Protein AF-A0A968HKC9-F1 (afdb_monomer_lite)

Foldseek 3Di:
DDADPVQFDDPDPPDTDRNDAFDFDDPDPPLCPSVLVRLLVRHVVNVAAQADEAEDEDLPDPSRVVSQVSCCVGYVYYHYDYDVVNVCVVVVPPPPDPVNVVVVVVVVVCVVVVCCVPPPVVVVVVVVPPDD

Structure (mmCIF, N/CA/C/O backbone):
data_AF-A0A968HKC9-F1
#
_entry.id   AF-A0A968HKC9-F1
#
loop_
_atom_site.group_PDB
_atom_site.id
_atom_site.type_symbol
_atom_site.label_atom_id
_atom_site.label_alt_id
_atom_site.label_comp_id
_atom_site.label_asym_id
_atom_site.label_entity_id
_atom_site.label_seq_id
_atom_site.pdbx_PDB_ins_code
_atom_site.Cartn_x
_atom_site.Cartn_y
_atom_site.Cartn_z
_atom_site.occupancy
_atom_site.B_iso_or_equiv
_atom_site.auth_seq_id
_atom_site.auth_comp_id
_atom_site.auth_asym_id
_atom_site.auth_atom_id
_atom_site.pdbx_PDB_model_num
ATOM 1 N N . MET A 1 1 ? 1.739 7.563 -0.232 1.00 84.81 1 MET A N 1
ATOM 2 C CA . MET A 1 1 ? 0.963 8.199 0.856 1.00 84.81 1 MET A CA 1
ATOM 3 C C . MET A 1 1 ? 0.062 7.142 1.476 1.00 84.81 1 MET A C 1
ATOM 5 O O . MET A 1 1 ? -0.325 6.231 0.758 1.00 84.81 1 MET A O 1
ATOM 9 N N . ALA A 1 2 ? -0.234 7.241 2.767 1.00 91.31 2 ALA A N 1
ATOM 10 C CA . ALA A 1 2 ? -1.128 6.349 3.501 1.00 91.31 2 ALA A CA 1
ATOM 11 C C . ALA A 1 2 ? -2.038 7.189 4.403 1.00 91.31 2 ALA A C 1
ATOM 13 O O . ALA A 1 2 ? -1.576 8.177 4.980 1.00 91.31 2 ALA A O 1
ATOM 14 N N . TYR A 1 3 ? -3.304 6.807 4.521 1.00 91.75 3 TYR A N 1
ATOM 15 C CA . TYR A 1 3 ? -4.285 7.461 5.384 1.00 91.75 3 TYR A CA 1
ATOM 16 C C . TYR A 1 3 ? -5.362 6.454 5.805 1.00 91.75 3 TYR A C 1
ATOM 18 O O . TYR A 1 3 ? -5.556 5.446 5.122 1.00 91.75 3 TYR A O 1
ATOM 26 N N . GLN A 1 4 ? -6.045 6.724 6.916 1.00 90.31 4 GLN A N 1
ATOM 27 C CA . GLN A 1 4 ? -7.267 6.009 7.288 1.00 90.31 4 GLN A CA 1
ATOM 28 C C . GLN A 1 4 ? -8.486 6.622 6.587 1.00 90.31 4 GLN A C 1
ATOM 30 O O . GLN A 1 4 ? -8.558 7.851 6.519 1.00 90.31 4 GLN A O 1
ATOM 35 N N . PRO A 1 5 ? -9.453 5.828 6.093 1.00 89.06 5 PRO A N 1
ATOM 36 C CA . PRO A 1 5 ? -10.676 6.349 5.472 1.00 89.06 5 PRO A CA 1
ATOM 37 C C . PRO A 1 5 ? -11.422 7.380 6.329 1.00 89.06 5 PRO A C 1
ATOM 39 O O . P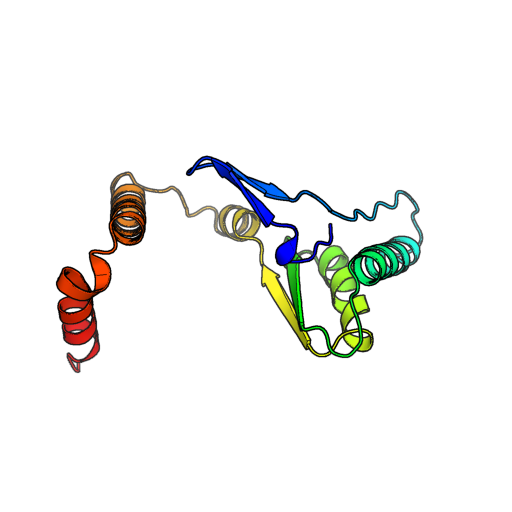RO A 1 5 ? -11.974 8.339 5.795 1.00 89.06 5 PRO A O 1
ATOM 42 N N . GLU A 1 6 ? -11.379 7.225 7.650 1.00 89.06 6 GLU A N 1
ATOM 43 C CA . GLU A 1 6 ? -11.985 8.114 8.644 1.00 89.06 6 GLU A CA 1
ATOM 44 C C . GLU A 1 6 ? -11.388 9.532 8.626 1.00 89.06 6 GLU A C 1
ATOM 46 O O . GLU A 1 6 ? -12.033 10.475 9.074 1.00 89.06 6 GLU A O 1
ATOM 51 N N . ASN A 1 7 ? -10.188 9.705 8.061 1.00 87.00 7 ASN A N 1
ATOM 52 C CA . ASN A 1 7 ? -9.543 11.009 7.902 1.00 87.00 7 ASN A CA 1
ATOM 53 C C . ASN A 1 7 ? -10.050 11.783 6.671 1.00 87.00 7 ASN A C 1
ATOM 55 O O . ASN A 1 7 ? -9.555 12.883 6.414 1.00 87.00 7 ASN A O 1
ATOM 59 N N . ILE A 1 8 ? -10.985 11.225 5.888 1.00 86.44 8 ILE A N 1
ATOM 60 C CA . ILE A 1 8 ? -11.653 11.944 4.798 1.00 86.44 8 ILE A CA 1
ATOM 61 C C . ILE A 1 8 ? -12.766 12.811 5.392 1.00 86.44 8 ILE A C 1
ATOM 63 O O . ILE A 1 8 ? -13.793 12.314 5.851 1.00 86.44 8 ILE A O 1
ATOM 67 N N . ILE A 1 9 ? -12.583 14.124 5.322 1.00 82.56 9 ILE A N 1
ATOM 68 C CA . ILE A 1 9 ? -13.558 15.126 5.749 1.00 82.56 9 ILE A CA 1
ATOM 69 C C . ILE A 1 9 ? -14.180 15.810 4.531 1.00 82.56 9 ILE A C 1
ATOM 71 O O . ILE A 1 9 ? -13.513 16.069 3.532 1.00 82.56 9 ILE A O 1
ATOM 75 N N . THR A 1 10 ? -15.470 16.125 4.611 1.00 76.88 10 THR A N 1
ATOM 76 C CA . THR A 1 10 ? -16.183 16.872 3.564 1.00 76.88 10 THR A CA 1
ATOM 77 C C . THR A 1 10 ? -16.333 18.313 4.038 1.00 76.88 10 THR A C 1
ATOM 79 O O . THR A 1 10 ? -17.111 18.573 4.953 1.00 76.88 10 THR A O 1
ATOM 82 N N . LEU A 1 11 ? -15.539 19.238 3.486 1.00 68.56 11 LEU A N 1
ATOM 83 C CA . LEU A 1 11 ? -15.563 20.652 3.899 1.00 68.56 11 LEU A CA 1
ATOM 84 C C . LEU A 1 11 ? -16.715 21.437 3.263 1.00 68.56 11 LEU A C 1
ATOM 86 O O . LEU A 1 11 ? -17.236 22.378 3.856 1.00 68.56 11 LEU A O 1
ATOM 90 N N . ASP A 1 12 ? -17.110 21.036 2.061 1.00 70.56 12 ASP A N 1
ATOM 91 C CA . ASP A 1 12 ? -18.279 21.507 1.334 1.00 70.56 12 ASP A CA 1
ATOM 92 C C . ASP A 1 12 ? -18.791 20.364 0.439 1.00 70.56 12 ASP A C 1
ATOM 94 O O . ASP A 1 12 ? -18.118 19.345 0.284 1.00 70.56 12 ASP A O 1
ATOM 98 N N . ASN A 1 13 ? -19.976 20.516 -0.160 1.00 64.19 13 ASN A N 1
ATOM 99 C CA . ASN A 1 13 ? -20.612 19.462 -0.965 1.00 64.19 13 ASN A CA 1
ATOM 100 C C . ASN A 1 13 ? -19.790 18.996 -2.193 1.00 64.19 13 ASN A C 1
ATOM 102 O O . ASN A 1 13 ? -20.238 18.084 -2.881 1.00 64.19 13 ASN A O 1
ATOM 106 N N . HIS A 1 14 ? -18.631 19.599 -2.495 1.00 65.19 14 HIS A N 1
ATOM 107 C CA . HIS A 1 14 ? -17.869 19.329 -3.719 1.00 65.19 14 HIS A CA 1
ATOM 108 C C . HIS A 1 14 ? -16.390 18.962 -3.487 1.00 65.19 14 HIS A C 1
ATOM 110 O O . HIS A 1 14 ? -15.764 18.425 -4.404 1.00 65.19 14 HIS A O 1
ATOM 116 N N . HIS A 1 15 ? -15.816 19.199 -2.300 1.00 72.25 15 HIS A N 1
ATOM 117 C CA . HIS A 1 15 ? -14.376 19.030 -2.062 1.00 72.25 15 HIS A CA 1
ATOM 118 C C . HIS A 1 15 ? -14.071 18.209 -0.796 1.00 72.25 15 HIS A C 1
ATOM 120 O O . HIS A 1 15 ? -13.913 18.768 0.297 1.00 72.25 15 HIS A O 1
ATOM 126 N N . PRO A 1 16 ? -13.930 16.875 -0.917 1.00 73.88 16 PRO A N 1
ATOM 127 C CA . PRO A 1 16 ? -13.370 16.067 0.157 1.00 73.88 16 PRO A CA 1
ATOM 128 C C . PRO A 1 16 ? -11.884 16.400 0.367 1.00 73.88 16 PRO A C 1
ATOM 130 O O . PRO A 1 16 ? -11.132 16.606 -0.589 1.00 73.88 16 PRO A O 1
ATOM 133 N N . GLN A 1 17 ? -11.450 16.429 1.625 1.00 82.19 17 GLN A N 1
ATOM 134 C CA . GLN A 1 17 ? -10.053 16.601 2.027 1.00 82.19 17 GLN A CA 1
ATOM 135 C C . GLN A 1 17 ? -9.621 15.479 2.966 1.00 82.19 17 GLN A C 1
ATOM 137 O O . GLN A 1 17 ? -10.443 14.882 3.650 1.00 82.19 17 GLN A O 1
ATOM 142 N N . ILE A 1 18 ? -8.318 15.199 3.006 1.00 85.25 18 ILE A N 1
ATOM 143 C CA . ILE A 1 18 ? -7.732 14.228 3.934 1.00 85.25 18 ILE A CA 1
ATOM 144 C C . ILE A 1 18 ? -7.008 15.015 5.023 1.00 85.25 18 ILE A C 1
ATOM 146 O O . ILE A 1 18 ? -5.991 15.650 4.744 1.00 85.25 18 ILE A O 1
ATOM 150 N N . GLU A 1 19 ? -7.528 14.983 6.248 1.00 86.44 19 GLU A N 1
ATOM 151 C CA . GLU A 1 19 ? -6.996 15.776 7.366 1.00 86.44 19 GLU A CA 1
ATOM 152 C C . GLU A 1 19 ? -5.644 15.239 7.862 1.00 86.44 19 GLU A C 1
ATOM 154 O O . GLU A 1 19 ? -4.710 15.998 8.124 1.00 86.44 19 GLU A O 1
ATOM 159 N N . ASN A 1 20 ? -5.515 13.914 7.953 1.00 84.88 20 ASN A N 1
ATOM 160 C CA . ASN A 1 20 ? -4.318 13.250 8.453 1.00 84.88 20 ASN A CA 1
ATOM 161 C C . ASN A 1 20 ? -3.817 12.212 7.447 1.00 84.88 20 ASN A C 1
ATOM 163 O O . ASN A 1 20 ? -4.429 11.166 7.218 1.00 84.88 20 ASN A O 1
ATOM 167 N N . ILE A 1 21 ? -2.672 12.533 6.850 1.00 89.56 21 ILE A N 1
ATOM 168 C CA . ILE A 1 21 ? -2.001 11.731 5.837 1.00 89.56 21 ILE A CA 1
ATOM 169 C C . ILE A 1 21 ? -0.544 11.523 6.233 1.00 89.56 21 ILE A C 1
ATOM 171 O O . ILE A 1 21 ? 0.175 12.451 6.607 1.00 89.56 21 ILE A O 1
ATOM 175 N N . SER A 1 22 ? -0.078 10.284 6.129 1.00 90.69 22 SER A N 1
ATOM 176 C CA . SER A 1 22 ? 1.335 9.953 6.279 1.00 90.69 22 SER A CA 1
ATOM 177 C C . SER A 1 22 ? 1.973 9.759 4.911 1.00 90.69 22 SER A C 1
ATOM 179 O O . SER A 1 22 ? 1.444 9.077 4.030 1.00 90.69 22 SER A O 1
ATOM 181 N N . CYS A 1 23 ? 3.141 10.363 4.715 1.00 89.88 23 CYS A N 1
ATOM 182 C CA . CYS A 1 23 ? 3.896 10.247 3.476 1.00 89.88 23 CYS A CA 1
ATOM 183 C C . CYS A 1 23 ? 5.278 9.653 3.748 1.00 89.88 23 CYS A C 1
ATOM 185 O O . CYS A 1 23 ? 5.903 9.943 4.766 1.00 89.88 23 CYS A O 1
ATOM 187 N N . ALA A 1 24 ? 5.736 8.822 2.817 1.00 87.62 24 ALA A N 1
ATOM 188 C CA . ALA A 1 24 ? 7.063 8.236 2.799 1.00 87.62 24 ALA A CA 1
ATOM 189 C C . ALA A 1 24 ? 7.774 8.712 1.532 1.00 87.62 24 ALA A C 1
ATOM 191 O O . ALA A 1 24 ? 7.203 8.648 0.444 1.00 87.62 24 ALA A O 1
ATOM 192 N N . VAL A 1 25 ? 9.006 9.196 1.683 1.00 84.50 25 VAL A N 1
ATOM 193 C CA . VAL A 1 25 ? 9.855 9.658 0.580 1.00 84.50 25 VAL A CA 1
ATOM 194 C C . VAL A 1 25 ? 11.269 9.146 0.832 1.00 84.50 25 VAL A C 1
ATOM 196 O O . VAL A 1 25 ? 11.761 9.212 1.956 1.00 84.50 25 VAL A O 1
ATOM 199 N N . SER A 1 26 ? 11.929 8.642 -0.206 1.00 84.62 26 SER A N 1
ATOM 200 C CA . SER A 1 26 ? 13.340 8.259 -0.169 1.00 84.62 26 SER A CA 1
ATOM 201 C C . SER A 1 26 ? 14.030 8.777 -1.425 1.00 84.62 26 SER A C 1
ATOM 203 O O . SER A 1 26 ? 13.480 8.664 -2.517 1.00 84.62 26 SER A O 1
ATOM 205 N N . ALA A 1 27 ? 15.233 9.324 -1.259 1.00 80.94 27 ALA A N 1
ATOM 206 C CA . ALA A 1 27 ? 16.133 9.725 -2.346 1.00 80.94 27 ALA A CA 1
ATOM 207 C C . ALA A 1 27 ? 17.391 8.838 -2.410 1.00 80.94 27 ALA A C 1
ATOM 209 O O . ALA A 1 27 ? 18.338 9.141 -3.132 1.00 80.94 27 ALA A O 1
ATOM 210 N N . LYS A 1 28 ? 17.432 7.768 -1.607 1.00 82.06 28 LYS A N 1
ATOM 211 C CA . LYS A 1 28 ? 18.591 6.888 -1.488 1.00 82.06 28 LYS A CA 1
ATOM 212 C C . LYS A 1 28 ? 18.515 5.775 -2.529 1.00 82.06 28 LYS A C 1
ATOM 214 O O . LYS A 1 28 ? 17.507 5.076 -2.603 1.00 82.06 28 LYS A O 1
ATOM 219 N N . ASP A 1 29 ? 19.593 5.593 -3.284 1.00 84.06 29 ASP A N 1
ATOM 220 C CA . ASP A 1 29 ? 19.766 4.438 -4.163 1.00 84.06 29 ASP A CA 1
ATOM 221 C C . ASP A 1 29 ? 20.250 3.236 -3.339 1.00 84.06 29 ASP A C 1
ATOM 223 O O . ASP A 1 29 ? 21.442 3.028 -3.118 1.00 84.06 29 ASP A O 1
ATOM 227 N N . ASP A 1 30 ? 19.293 2.512 -2.763 1.00 89.75 30 ASP A N 1
ATOM 228 C CA . ASP A 1 30 ? 19.533 1.328 -1.936 1.00 89.75 30 ASP A CA 1
ATOM 229 C C . ASP A 1 30 ? 18.658 0.142 -2.349 1.00 89.75 30 ASP A C 1
ATOM 231 O O . ASP A 1 30 ? 18.237 -0.668 -1.518 1.00 89.75 30 ASP A O 1
ATOM 235 N N . ASN A 1 31 ? 18.360 0.057 -3.649 1.00 87.69 31 ASN A N 1
ATOM 236 C CA . ASN A 1 31 ? 17.474 -0.961 -4.207 1.00 87.69 31 ASN A CA 1
ATOM 237 C C . ASN A 1 31 ? 16.094 -0.992 -3.507 1.00 87.69 31 ASN A C 1
ATOM 239 O O . ASN A 1 31 ? 15.533 -2.052 -3.219 1.00 87.69 31 ASN A O 1
ATOM 243 N N . LEU A 1 32 ? 15.551 0.199 -3.222 1.00 88.62 32 LEU A N 1
ATOM 244 C CA . LEU A 1 32 ? 14.237 0.438 -2.609 1.00 88.62 32 LEU A CA 1
ATOM 245 C C . LEU A 1 32 ? 14.105 -0.007 -1.139 1.00 88.62 32 LEU A C 1
ATOM 247 O O . LEU A 1 32 ? 12.993 0.023 -0.605 1.00 88.62 32 LEU A O 1
ATOM 251 N N . ALA A 1 33 ? 15.189 -0.397 -0.462 1.00 90.88 33 ALA A N 1
ATOM 252 C CA . ALA A 1 33 ? 15.133 -0.877 0.920 1.00 90.88 33 ALA A CA 1
ATOM 253 C C . ALA A 1 33 ? 14.588 0.195 1.881 1.00 90.88 33 ALA A C 1
ATOM 255 O O . ALA A 1 33 ? 13.630 -0.063 2.616 1.00 90.88 33 ALA A O 1
ATOM 256 N N . THR A 1 34 ? 15.118 1.420 1.818 1.00 92.19 34 THR A N 1
ATOM 257 C CA . THR A 1 34 ? 14.625 2.543 2.633 1.00 92.19 34 THR A CA 1
ATOM 258 C C . THR A 1 34 ? 13.174 2.874 2.288 1.00 92.19 34 THR A C 1
ATOM 260 O O . THR A 1 34 ? 12.365 3.110 3.185 1.00 92.19 34 THR A O 1
ATOM 263 N N . MET A 1 35 ? 12.808 2.834 1.001 1.00 92.69 35 MET A N 1
ATOM 264 C CA . MET A 1 35 ? 11.444 3.149 0.563 1.00 92.69 35 MET A CA 1
ATOM 265 C C . MET A 1 35 ? 10.412 2.164 1.133 1.00 92.69 35 MET A C 1
ATOM 267 O O . MET A 1 35 ? 9.344 2.587 1.581 1.00 92.69 35 MET A O 1
ATOM 271 N N . LYS A 1 36 ? 10.738 0.866 1.182 1.00 94.81 36 LYS A N 1
ATOM 272 C CA . LYS A 1 36 ? 9.880 -0.170 1.784 1.00 94.81 36 LYS A CA 1
ATOM 273 C C . LYS A 1 36 ? 9.665 0.076 3.274 1.00 94.81 36 LYS A C 1
ATOM 275 O O . LYS A 1 36 ? 8.526 0.117 3.731 1.00 94.81 36 LYS A O 1
ATOM 280 N N . ILE A 1 37 ? 10.749 0.326 4.012 1.00 94.38 37 ILE A N 1
ATOM 281 C CA . ILE A 1 37 ? 10.691 0.590 5.457 1.00 94.38 37 ILE A CA 1
ATOM 282 C C . ILE A 1 37 ? 9.859 1.841 5.746 1.00 94.38 37 ILE A C 1
ATOM 284 O O . ILE A 1 37 ? 9.004 1.832 6.628 1.00 94.38 37 ILE A O 1
ATOM 288 N N . TYR A 1 38 ? 10.078 2.925 5.003 1.00 95.12 38 TYR A N 1
ATOM 289 C CA . TYR A 1 38 ? 9.360 4.175 5.247 1.00 95.12 38 TYR A CA 1
ATOM 290 C C . TYR A 1 38 ? 7.884 4.067 4.884 1.00 95.12 38 TYR A C 1
ATOM 292 O O . TYR A 1 38 ? 7.046 4.594 5.612 1.00 95.12 38 TYR A O 1
ATOM 300 N N . THR A 1 39 ? 7.557 3.345 3.812 1.00 94.88 39 THR A N 1
ATOM 301 C CA . THR A 1 39 ? 6.163 3.060 3.451 1.00 94.88 39 THR A CA 1
ATOM 302 C C . THR A 1 39 ? 5.469 2.261 4.550 1.00 94.88 39 THR A C 1
ATOM 304 O O . THR A 1 39 ? 4.374 2.636 4.967 1.00 94.88 39 THR A O 1
ATOM 307 N N . LEU A 1 40 ? 6.128 1.225 5.079 1.00 95.75 40 LEU A N 1
ATOM 308 C CA . LEU A 1 40 ? 5.610 0.448 6.203 1.00 95.75 40 LEU A CA 1
ATOM 309 C C . LEU A 1 40 ? 5.396 1.324 7.443 1.00 95.75 40 LEU A C 1
ATOM 311 O O . LEU A 1 40 ? 4.314 1.308 8.019 1.00 95.75 40 LEU A O 1
ATOM 315 N N . ASN A 1 41 ? 6.379 2.143 7.818 1.00 95.69 41 ASN A N 1
ATOM 316 C CA . ASN A 1 41 ? 6.260 3.043 8.968 1.00 95.69 41 ASN A CA 1
ATOM 317 C C . ASN A 1 41 ? 5.121 4.058 8.795 1.00 95.69 41 ASN A C 1
ATOM 319 O O . ASN A 1 41 ? 4.392 4.327 9.748 1.00 95.69 41 ASN A O 1
ATOM 323 N N . ALA A 1 42 ? 4.947 4.606 7.588 1.00 94.00 42 ALA A N 1
ATOM 324 C CA . ALA A 1 42 ? 3.850 5.517 7.279 1.00 94.00 42 ALA A CA 1
ATOM 325 C C . ALA A 1 42 ? 2.486 4.821 7.404 1.00 94.00 42 ALA A C 1
ATOM 327 O O . ALA A 1 42 ? 1.564 5.406 7.965 1.00 94.00 42 ALA A O 1
ATOM 328 N N . ALA A 1 43 ? 2.368 3.574 6.943 1.00 94.94 43 ALA A N 1
ATOM 329 C CA . ALA A 1 43 ? 1.149 2.786 7.091 1.00 94.94 43 ALA A CA 1
ATOM 330 C C . ALA A 1 43 ? 0.871 2.421 8.561 1.00 94.94 43 ALA A C 1
ATOM 332 O O . ALA A 1 43 ? -0.246 2.603 9.037 1.00 94.94 43 ALA A O 1
ATOM 333 N N . CYS A 1 44 ? 1.886 2.001 9.322 1.00 94.50 44 CYS A N 1
ATOM 334 C CA . CYS A 1 44 ? 1.755 1.726 10.758 1.00 94.50 44 CYS A CA 1
ATOM 335 C C . CYS A 1 44 ? 1.386 2.983 11.564 1.00 94.50 44 CYS A C 1
ATOM 337 O O . CYS A 1 44 ? 0.637 2.890 12.532 1.00 94.50 44 CYS A O 1
ATOM 339 N N . LYS A 1 45 ? 1.860 4.169 11.156 1.00 95.06 45 LYS A N 1
ATOM 340 C CA . LYS A 1 45 ? 1.451 5.453 11.753 1.00 95.06 45 LYS A CA 1
ATOM 341 C C . LYS A 1 45 ? -0.028 5.774 11.500 1.00 95.06 45 LYS A C 1
ATOM 343 O O . LYS A 1 45 ? -0.619 6.526 12.262 1.00 95.06 45 LYS A O 1
ATOM 348 N N . GLN A 1 46 ? -0.611 5.201 10.451 1.00 94.62 46 GLN A N 1
ATOM 349 C CA . GLN A 1 46 ? -2.049 5.220 10.169 1.00 94.62 46 GLN A CA 1
ATOM 350 C C . GLN A 1 46 ? -2.745 3.969 10.727 1.00 94.62 46 GLN A C 1
ATOM 352 O O . GLN A 1 46 ? -3.795 3.569 10.242 1.00 94.62 46 GLN A O 1
ATOM 357 N N . GLU A 1 47 ? -2.148 3.343 11.745 1.00 95.31 47 GLU A N 1
ATOM 358 C CA . GLU A 1 47 ? -2.701 2.210 12.493 1.00 95.31 47 GLU A CA 1
ATOM 359 C C . GLU A 1 47 ? -2.962 0.961 11.635 1.00 95.31 47 GLU A C 1
ATOM 361 O O . GLU A 1 47 ? -3.817 0.131 11.946 1.00 95.31 47 GLU A O 1
ATOM 366 N N . MET A 1 48 ? -2.187 0.776 10.561 1.00 96.62 48 MET A N 1
ATOM 367 C CA . MET A 1 48 ? -2.166 -0.500 9.851 1.00 96.62 48 MET A CA 1
ATOM 368 C C . MET A 1 48 ? -1.669 -1.611 10.787 1.00 96.62 48 MET A C 1
ATOM 370 O O . MET A 1 48 ? -0.594 -1.519 11.382 1.00 96.62 48 MET A O 1
ATOM 374 N N . THR A 1 49 ? -2.442 -2.689 10.882 1.00 96.81 49 THR A N 1
ATOM 375 C CA . THR A 1 49 ? -2.127 -3.892 11.661 1.00 96.81 49 THR A CA 1
ATOM 376 C C . THR A 1 49 ? -2.370 -5.147 10.824 1.00 96.81 49 THR A C 1
ATOM 378 O O . THR A 1 49 ? -2.983 -5.084 9.759 1.00 96.81 49 THR A O 1
ATOM 381 N N . GLN A 1 50 ? -2.024 -6.326 11.353 1.00 97.56 50 GLN A N 1
ATOM 382 C CA . GLN A 1 50 ? -2.329 -7.611 10.705 1.00 97.56 50 GLN A CA 1
ATOM 383 C C . GLN A 1 50 ? -3.828 -7.920 10.548 1.00 97.56 50 GLN A C 1
ATOM 385 O O . GLN A 1 50 ? -4.184 -8.913 9.924 1.00 97.56 50 GLN A O 1
ATOM 390 N N . LYS A 1 51 ? -4.720 -7.100 11.112 1.00 97.25 51 LYS A N 1
ATOM 391 C CA . LYS A 1 51 ? -6.174 -7.230 10.925 1.00 97.25 51 LYS A CA 1
ATOM 392 C C . LYS A 1 51 ? -6.721 -6.279 9.860 1.00 97.25 51 LYS A C 1
ATOM 394 O O . LYS A 1 51 ? -7.866 -6.441 9.446 1.00 97.25 51 LYS A O 1
ATOM 399 N N . THR A 1 52 ? -5.919 -5.312 9.427 1.00 96.56 52 THR A N 1
ATOM 400 C CA . THR A 1 52 ? -6.321 -4.248 8.508 1.00 96.56 52 THR A CA 1
ATOM 401 C C . THR A 1 52 ? -6.383 -4.773 7.075 1.00 96.56 52 THR A C 1
ATOM 403 O O . THR A 1 52 ? -5.473 -5.477 6.637 1.00 96.56 52 THR A O 1
ATOM 406 N N . GLN A 1 53 ? -7.440 -4.423 6.345 1.00 97.06 53 GLN A N 1
ATOM 407 C CA . GLN A 1 53 ? -7.479 -4.539 4.887 1.00 97.06 53 GLN A CA 1
ATOM 408 C C . GLN A 1 53 ? -6.890 -3.256 4.296 1.00 97.06 53 GLN A C 1
ATOM 410 O O . GLN A 1 53 ? -7.274 -2.157 4.693 1.00 97.06 53 GLN A O 1
ATOM 415 N N . VAL A 1 54 ? -5.938 -3.394 3.381 1.00 96.19 54 VAL A N 1
ATOM 416 C CA . VAL A 1 54 ? -5.230 -2.271 2.766 1.00 96.19 54 VAL A CA 1
ATOM 417 C C . VAL A 1 54 ? -5.584 -2.216 1.291 1.00 96.19 54 VAL A C 1
ATOM 419 O O . VAL A 1 54 ? -5.377 -3.188 0.570 1.00 96.19 54 VAL A O 1
ATOM 422 N N . THR A 1 55 ? -6.054 -1.060 0.832 1.00 95.38 55 THR A N 1
ATOM 423 C CA . THR A 1 55 ? -6.243 -0.775 -0.594 1.00 95.38 55 THR A CA 1
ATOM 424 C C . THR A 1 55 ? -5.115 0.131 -1.066 1.00 95.38 55 THR A C 1
ATOM 426 O O . THR A 1 55 ? -4.961 1.249 -0.575 1.00 95.38 55 THR A O 1
ATOM 429 N N . ALA A 1 56 ? -4.309 -0.348 -2.008 1.00 91.88 56 ALA A N 1
ATOM 430 C CA . ALA A 1 56 ? -3.152 0.360 -2.532 1.00 91.88 56 ALA A CA 1
ATOM 431 C C . ALA A 1 56 ? -3.360 0.733 -4.004 1.00 91.88 56 ALA A C 1
ATOM 433 O O . ALA A 1 56 ? -3.669 -0.121 -4.833 1.00 91.88 56 ALA A O 1
ATOM 434 N N . LEU A 1 57 ? -3.146 2.010 -4.319 1.00 89.50 57 LEU A N 1
ATOM 435 C CA . LEU A 1 57 ? -3.212 2.566 -5.670 1.00 89.50 57 LEU A CA 1
ATOM 436 C C . LEU A 1 57 ? -1.790 2.836 -6.177 1.00 89.50 57 LEU A C 1
ATOM 438 O O . LEU A 1 57 ? -1.010 3.487 -5.478 1.00 89.50 57 LEU A O 1
ATOM 442 N N . ALA A 1 58 ? -1.446 2.355 -7.374 1.00 86.56 58 ALA A N 1
ATOM 443 C CA . ALA A 1 58 ? -0.149 2.626 -8.005 1.00 86.56 58 ALA A CA 1
ATOM 444 C C . ALA A 1 58 ? -0.211 2.674 -9.532 1.00 86.56 58 ALA A C 1
ATOM 446 O O . ALA A 1 58 ? -1.160 2.211 -10.153 1.00 86.56 58 ALA A O 1
ATOM 447 N N . ASP A 1 59 ? 0.849 3.213 -10.129 1.00 81.38 59 ASP A N 1
ATOM 448 C CA . ASP A 1 59 ? 1.019 3.469 -11.563 1.00 81.38 59 ASP A CA 1
ATOM 449 C C . ASP A 1 59 ? 1.289 2.233 -12.439 1.00 81.38 59 ASP A C 1
ATOM 451 O O . ASP A 1 59 ? 1.390 2.340 -13.663 1.00 81.38 59 ASP A O 1
ATOM 455 N N . GLY A 1 60 ? 1.410 1.051 -11.840 1.00 78.69 60 GLY A N 1
ATOM 456 C CA . GLY A 1 60 ? 1.697 -0.178 -12.570 1.00 78.69 60 GLY A CA 1
ATOM 457 C C . GLY A 1 60 ? 3.185 -0.517 -12.689 1.00 78.69 60 GLY A C 1
ATOM 458 O O . GLY A 1 60 ? 3.512 -1.612 -13.154 1.00 78.69 60 GLY A O 1
ATOM 459 N N . ALA A 1 61 ? 4.094 0.374 -12.282 1.00 84.62 61 ALA A N 1
ATOM 460 C CA . ALA A 1 61 ? 5.526 0.153 -12.426 1.00 84.62 61 ALA A CA 1
ATOM 461 C C . ALA A 1 61 ? 6.047 -0.899 -11.426 1.00 84.62 61 ALA A C 1
ATOM 463 O O . ALA A 1 61 ? 5.624 -0.967 -10.271 1.00 84.62 61 ALA A O 1
ATOM 464 N N . GLN A 1 62 ? 6.999 -1.733 -11.863 1.00 85.38 62 GLN A N 1
ATOM 465 C CA . GLN A 1 62 ? 7.531 -2.853 -11.066 1.00 85.38 62 GLN A CA 1
ATOM 466 C C . GLN A 1 62 ? 8.140 -2.403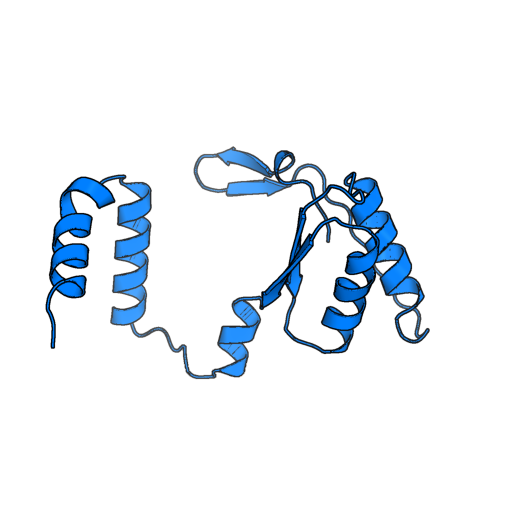 -9.730 1.00 85.38 62 GLN A C 1
ATOM 468 O O . GLN A 1 62 ? 7.960 -3.047 -8.696 1.00 85.38 62 GLN A O 1
ATOM 473 N N . ASN A 1 63 ? 8.841 -1.271 -9.733 1.00 87.75 63 ASN A N 1
ATOM 474 C CA . ASN A 1 63 ? 9.399 -0.655 -8.533 1.00 87.75 63 ASN A CA 1
ATOM 475 C C . ASN A 1 63 ? 8.304 -0.170 -7.566 1.00 87.75 63 ASN A C 1
ATOM 477 O O . ASN A 1 63 ? 8.430 -0.402 -6.364 1.00 87.75 63 ASN A O 1
ATOM 481 N N . CYS A 1 64 ? 7.220 0.430 -8.067 1.00 86.19 64 CYS A N 1
ATOM 482 C CA . CYS A 1 64 ? 6.075 0.854 -7.255 1.00 86.19 64 CYS A CA 1
ATOM 483 C C . CYS A 1 64 ? 5.358 -0.349 -6.623 1.00 86.19 64 CYS A C 1
ATOM 485 O O . CYS A 1 64 ? 5.120 -0.366 -5.411 1.00 86.19 64 CYS A O 1
ATOM 487 N N . TRP A 1 65 ? 5.107 -1.405 -7.404 1.00 89.50 65 TRP A N 1
ATOM 488 C CA . TRP A 1 65 ? 4.517 -2.640 -6.882 1.00 89.50 65 TRP A CA 1
ATOM 489 C C . TRP A 1 65 ? 5.402 -3.336 -5.856 1.00 89.50 65 TRP A C 1
ATOM 491 O O . TRP A 1 65 ? 4.898 -3.779 -4.831 1.00 89.50 65 TRP A O 1
ATOM 501 N N . SER A 1 66 ? 6.718 -3.394 -6.074 1.00 92.44 66 SER A N 1
ATOM 502 C CA . SER A 1 66 ? 7.657 -3.996 -5.116 1.00 92.44 66 SER A CA 1
ATOM 503 C C . SER A 1 66 ? 7.593 -3.327 -3.739 1.00 92.44 66 SER A C 1
ATOM 505 O O . SER A 1 66 ? 7.738 -4.001 -2.716 1.00 92.44 66 SER A O 1
ATOM 507 N N . VAL A 1 67 ? 7.351 -2.013 -3.691 1.00 93.94 67 VAL A N 1
ATOM 508 C CA . VAL A 1 67 ? 7.152 -1.281 -2.433 1.00 93.94 67 VAL A CA 1
ATOM 509 C C . VAL A 1 67 ? 5.802 -1.627 -1.803 1.00 93.94 67 VAL A C 1
ATOM 511 O O . VAL A 1 67 ? 5.765 -1.967 -0.624 1.00 93.94 67 VAL A O 1
ATOM 514 N N . ILE A 1 68 ? 4.709 -1.617 -2.568 1.00 94.00 68 ILE A N 1
ATOM 515 C CA . ILE A 1 68 ? 3.364 -1.941 -2.055 1.00 94.00 68 ILE A CA 1
ATOM 516 C C . ILE A 1 68 ? 3.285 -3.379 -1.538 1.00 94.00 68 ILE A C 1
ATOM 518 O O . ILE A 1 68 ? 2.823 -3.613 -0.423 1.00 94.00 68 ILE A O 1
ATOM 522 N N . LEU A 1 69 ? 3.804 -4.340 -2.302 1.00 95.19 69 LEU A N 1
ATOM 523 C CA . LEU A 1 69 ? 3.801 -5.759 -1.944 1.00 95.19 69 LEU A CA 1
ATOM 524 C C . LEU A 1 69 ? 4.587 -6.046 -0.658 1.00 95.19 69 LEU A C 1
ATOM 526 O O . LEU A 1 69 ? 4.314 -7.040 0.011 1.00 95.19 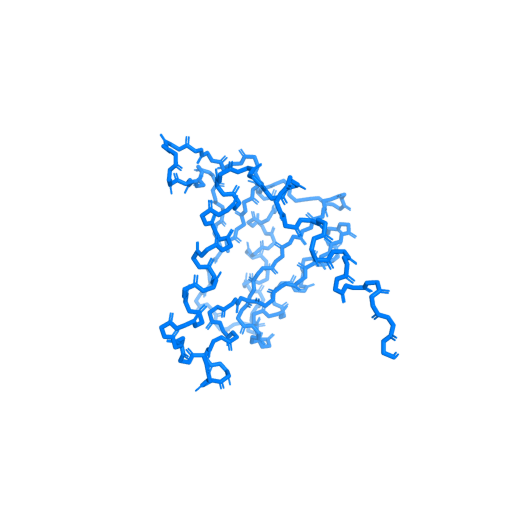69 LEU A O 1
ATOM 530 N N . SER A 1 70 ? 5.516 -5.166 -0.267 1.00 96.12 70 SER A N 1
ATOM 531 C CA . SER A 1 70 ? 6.218 -5.285 1.017 1.00 96.12 70 SER A CA 1
ATOM 532 C C . SER A 1 70 ? 5.293 -5.137 2.232 1.00 96.12 70 SER A C 1
ATOM 534 O O . SER A 1 70 ? 5.664 -5.570 3.317 1.00 96.12 70 SER A O 1
ATOM 536 N N . LEU A 1 71 ? 4.082 -4.591 2.060 1.00 96.69 71 LEU A N 1
ATOM 537 C CA . LEU A 1 71 ? 3.079 -4.464 3.121 1.00 96.69 71 LEU A CA 1
ATOM 538 C C . LEU A 1 71 ? 2.261 -5.744 3.336 1.00 96.69 71 LEU A C 1
ATOM 540 O O . LEU A 1 71 ? 1.666 -5.901 4.401 1.00 96.69 71 LEU A O 1
ATOM 544 N N . ALA A 1 72 ? 2.231 -6.664 2.364 1.00 96.62 72 ALA A N 1
ATOM 545 C CA . ALA A 1 72 ? 1.388 -7.861 2.421 1.00 96.62 72 ALA A CA 1
ATOM 546 C C . ALA A 1 72 ? 1.592 -8.714 3.696 1.00 96.62 72 ALA A C 1
ATOM 548 O O . ALA A 1 72 ? 0.596 -9.132 4.278 1.00 96.62 72 ALA A O 1
ATOM 549 N N . PRO A 1 73 ? 2.822 -8.918 4.219 1.00 97.62 73 PRO A N 1
ATOM 550 C CA . PRO A 1 73 ? 3.033 -9.661 5.471 1.00 97.62 73 PRO A CA 1
ATOM 551 C C . PRO A 1 73 ? 2.535 -8.944 6.741 1.00 97.62 73 PRO A C 1
ATOM 553 O O . PRO A 1 73 ? 2.531 -9.526 7.829 1.00 97.62 73 PRO A O 1
ATOM 556 N N . HIS A 1 74 ? 2.173 -7.664 6.634 1.00 97.31 74 HIS A N 1
ATOM 557 C CA . HIS A 1 74 ? 1.862 -6.784 7.762 1.00 97.31 74 HIS A CA 1
ATOM 558 C C . HIS A 1 74 ? 0.381 -6.394 7.842 1.00 97.31 74 HIS A C 1
ATOM 560 O O . HIS A 1 74 ? -0.002 -5.676 8.764 1.00 97.31 74 HIS A O 1
ATOM 566 N N . CYS A 1 75 ? -0.446 -6.879 6.917 1.00 97.00 75 CYS A N 1
ATOM 567 C CA . CYS A 1 75 ? -1.882 -6.630 6.863 1.00 97.00 75 CYS A CA 1
ATOM 568 C C . CYS A 1 75 ? -2.653 -7.944 6.683 1.00 97.00 75 CYS A C 1
ATOM 570 O O . CYS A 1 75 ? -2.065 -8.991 6.416 1.00 97.00 75 CYS A O 1
ATOM 572 N N . LYS A 1 76 ? -3.974 -7.903 6.870 1.00 97.44 76 LYS A N 1
ATOM 573 C CA . LYS A 1 76 ? -4.839 -9.069 6.643 1.00 97.44 76 LYS A CA 1
ATOM 574 C C . LYS A 1 76 ? -4.945 -9.381 5.155 1.00 97.44 76 LYS A C 1
ATOM 576 O O . LYS A 1 76 ? -4.946 -10.539 4.752 1.00 97.44 76 LYS A O 1
ATOM 581 N N . GLU A 1 77 ? -5.099 -8.329 4.364 1.00 96.00 77 GLU A N 1
ATOM 582 C CA . GLU A 1 77 ? -5.345 -8.398 2.935 1.00 96.00 77 GLU A CA 1
ATOM 583 C C . GLU A 1 77 ? -4.836 -7.116 2.283 1.00 96.00 77 GLU A C 1
ATOM 585 O O . GLU A 1 77 ? -5.045 -6.021 2.810 1.00 96.00 77 GLU A O 1
ATOM 590 N N . LEU A 1 78 ? -4.184 -7.271 1.134 1.00 95.25 78 LEU A N 1
ATOM 591 C CA . LEU A 1 78 ? -3.687 -6.177 0.317 1.00 95.25 78 LEU A CA 1
ATOM 592 C C . LEU A 1 78 ? -4.364 -6.236 -1.051 1.00 95.25 78 LEU A C 1
ATOM 594 O O . LEU A 1 78 ? -4.087 -7.132 -1.849 1.00 95.25 78 LEU A O 1
ATOM 598 N N . VAL A 1 79 ? -5.230 -5.265 -1.317 1.00 93.19 79 VAL A N 1
ATOM 599 C CA . VAL A 1 79 ? -5.897 -5.082 -2.605 1.00 93.19 79 VAL A CA 1
ATOM 600 C C . VAL A 1 79 ? -5.130 -4.034 -3.399 1.00 93.19 79 VAL A C 1
ATOM 602 O O . VAL A 1 79 ? -5.015 -2.881 -2.990 1.00 93.19 79 VAL A O 1
ATOM 605 N N . CYS A 1 80 ? -4.602 -4.435 -4.549 1.00 88.25 80 CYS A N 1
ATOM 606 C CA . CYS A 1 80 ? -3.829 -3.575 -5.436 1.00 88.25 80 CYS A CA 1
ATOM 607 C C . CYS A 1 80 ? -4.695 -3.109 -6.610 1.00 88.25 80 CYS A C 1
ATOM 609 O O . CYS A 1 80 ? -5.209 -3.934 -7.363 1.00 88.25 80 CYS A O 1
ATOM 611 N N . ILE A 1 81 ? -4.819 -1.796 -6.791 1.00 86.56 81 ILE A N 1
ATOM 612 C CA . ILE A 1 81 ? -5.591 -1.172 -7.868 1.00 86.56 81 ILE A CA 1
ATOM 613 C C . ILE A 1 81 ? -4.647 -0.318 -8.722 1.00 86.56 81 ILE A C 1
ATOM 615 O O . ILE A 1 81 ? -3.842 0.460 -8.209 1.00 86.56 81 ILE A 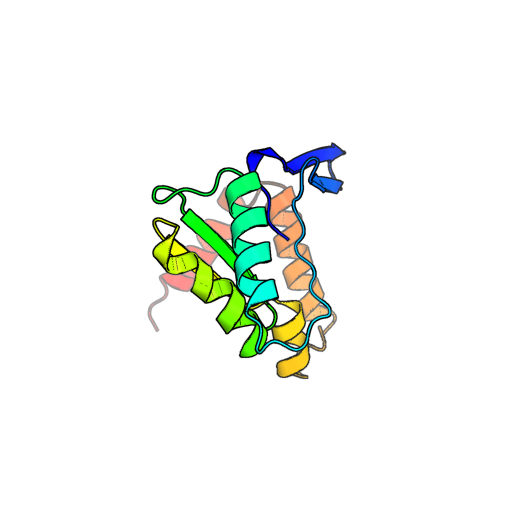O 1
ATOM 619 N N . LEU A 1 82 ? -4.735 -0.477 -10.042 1.00 81.44 82 LEU A N 1
ATOM 620 C CA . LEU A 1 82 ? -3.993 0.346 -10.991 1.00 81.44 82 LEU A CA 1
ATOM 621 C C . LEU A 1 82 ? -4.631 1.739 -11.073 1.00 81.44 82 LEU A C 1
ATOM 623 O O . LEU A 1 82 ? -5.838 1.861 -11.274 1.00 81.44 82 LEU A O 1
ATOM 627 N N . ASP A 1 83 ? -3.818 2.781 -10.940 1.00 76.50 83 ASP A N 1
ATOM 628 C CA . ASP A 1 83 ? -4.261 4.167 -11.058 1.00 76.50 83 ASP A CA 1
ATOM 629 C C . ASP A 1 83 ? -4.790 4.455 -12.478 1.00 76.50 83 ASP A C 1
ATOM 631 O O . ASP A 1 83 ? -4.119 4.206 -13.486 1.00 76.50 83 ASP A O 1
ATOM 635 N N . TRP A 1 84 ? -6.002 5.013 -12.551 1.00 59.97 84 TRP A N 1
ATOM 636 C CA . TRP A 1 84 ? -6.711 5.330 -13.791 1.00 59.97 84 TRP A CA 1
ATOM 637 C C . TRP A 1 84 ? -5.930 6.287 -14.700 1.00 59.97 84 TRP A C 1
ATOM 639 O O . TRP A 1 84 ? -5.962 6.130 -15.923 1.00 59.97 84 TRP A O 1
ATOM 649 N N . PHE A 1 85 ? -5.154 7.220 -14.135 1.00 60.50 85 PHE A N 1
ATOM 650 C CA . PHE A 1 85 ? -4.289 8.100 -14.936 1.00 60.50 85 PHE A CA 1
ATOM 651 C C . PHE A 1 85 ? -3.241 7.321 -15.748 1.00 60.50 85 PHE A C 1
ATOM 653 O O . PHE A 1 85 ? -2.832 7.754 -16.829 1.00 60.50 85 PHE A O 1
ATOM 660 N N . HIS A 1 86 ? -2.810 6.158 -15.260 1.00 57.38 86 HIS A N 1
ATOM 661 C CA . HIS A 1 86 ? -1.867 5.300 -15.974 1.00 57.38 86 HIS A CA 1
ATOM 662 C C . HIS A 1 86 ? -2.557 4.392 -16.997 1.00 57.38 86 HIS A C 1
ATOM 664 O O . HIS A 1 86 ? -1.964 4.103 -18.039 1.00 57.38 86 HIS A O 1
ATOM 670 N N . ILE A 1 87 ? -3.821 4.020 -16.770 1.00 56.72 87 ILE A N 1
ATOM 671 C CA . ILE A 1 87 ? -4.663 3.332 -17.765 1.00 56.72 87 ILE A CA 1
ATOM 672 C C . ILE A 1 87 ? -4.883 4.230 -18.997 1.00 56.72 87 ILE A C 1
ATOM 674 O O . ILE A 1 87 ? -4.729 3.779 -20.136 1.00 56.72 87 ILE A O 1
ATOM 678 N N . ASP A 1 88 ? -5.157 5.519 -18.785 1.00 53.78 88 ASP A N 1
ATOM 679 C CA . ASP A 1 88 ? -5.329 6.513 -19.855 1.00 53.78 88 ASP A CA 1
ATOM 680 C C . ASP A 1 88 ? -4.066 6.650 -20.736 1.00 53.78 88 ASP A C 1
ATOM 682 O O . ASP A 1 88 ? -4.108 6.494 -21.962 1.00 53.78 88 ASP A O 1
ATOM 686 N N . LYS A 1 89 ? -2.891 6.809 -20.109 1.00 53.06 89 LYS A N 1
ATOM 687 C CA . LYS A 1 89 ? -1.613 6.942 -20.832 1.00 53.06 89 LYS A CA 1
ATOM 688 C C . LYS A 1 89 ? -1.192 5.685 -21.594 1.00 53.06 89 LYS A C 1
ATOM 690 O O . LYS A 1 89 ? -0.634 5.807 -22.686 1.00 53.06 89 LYS A O 1
ATOM 695 N N . GLN A 1 90 ? -1.423 4.492 -21.041 1.00 52.41 90 GLN A N 1
ATOM 696 C CA . GLN A 1 90 ? -1.048 3.240 -21.709 1.00 52.41 90 GLN A CA 1
ATOM 697 C C . GLN A 1 90 ? -1.953 2.916 -22.898 1.00 52.41 90 GLN A C 1
ATOM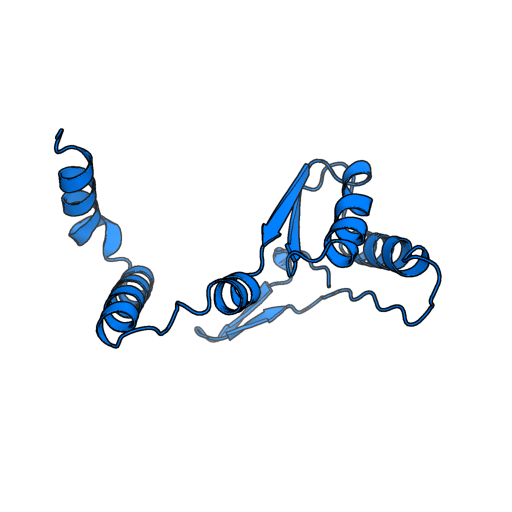 699 O O . GLN A 1 90 ? -1.496 2.322 -23.875 1.00 52.41 90 GLN A O 1
ATOM 704 N N . THR A 1 91 ? -3.219 3.331 -22.854 1.00 50.34 91 THR A N 1
ATOM 705 C CA . THR A 1 91 ? -4.156 3.013 -23.932 1.00 50.34 91 THR A CA 1
ATOM 706 C C . THR A 1 91 ? -4.009 3.928 -25.147 1.00 50.34 91 THR A C 1
ATOM 708 O O . THR A 1 91 ? -4.404 3.496 -26.228 1.00 50.34 91 THR A O 1
ATOM 711 N N . LYS A 1 92 ? -3.457 5.155 -25.029 1.00 49.38 92 LYS A N 1
ATOM 712 C CA . LYS A 1 92 ? -3.407 6.192 -26.103 1.00 49.38 92 LYS A CA 1
ATOM 713 C C . LYS A 1 92 ? -4.747 6.408 -26.846 1.00 49.38 92 LYS A C 1
ATOM 715 O O . LYS A 1 92 ? -4.778 7.043 -27.897 1.00 49.38 92 LYS A O 1
ATOM 720 N N . LYS A 1 93 ? -5.844 5.849 -26.330 1.00 45.06 93 LYS A N 1
ATOM 721 C CA . LYS A 1 93 ? -7.121 5.646 -27.026 1.00 45.06 93 LYS A CA 1
ATOM 722 C C . LYS A 1 93 ? -8.280 6.317 -26.321 1.00 45.06 93 LYS A C 1
ATOM 724 O O . LYS A 1 93 ? -9.335 6.430 -26.931 1.00 45.06 93 LYS A O 1
ATOM 729 N N . MET A 1 94 ? -8.107 6.803 -25.095 1.00 46.31 94 MET A N 1
ATOM 730 C CA . MET A 1 94 ? -9.151 7.597 -24.464 1.00 46.31 94 MET A CA 1
ATOM 731 C C . MET A 1 94 ? -9.029 9.062 -24.899 1.00 46.31 94 MET A C 1
ATOM 733 O O . MET A 1 94 ? -8.824 9.983 -24.119 1.00 46.31 94 MET A O 1
ATOM 737 N N . GLN A 1 95 ? -9.179 9.286 -26.206 1.00 49.72 95 GLN A N 1
ATOM 738 C CA . GLN A 1 95 ? -9.769 10.540 -26.643 1.00 49.72 95 GLN A CA 1
ATOM 739 C C . GLN A 1 95 ? -11.240 10.428 -26.284 1.00 49.72 95 GLN A C 1
ATOM 741 O O . GLN A 1 95 ? -11.997 9.727 -26.954 1.00 49.72 95 GLN A O 1
ATOM 746 N N . TRP A 1 96 ? -11.630 11.048 -25.177 1.00 50.91 96 TRP A N 1
ATOM 747 C CA . TRP A 1 96 ? -13.037 11.150 -24.861 1.00 50.91 96 TRP A CA 1
ATOM 748 C C . TRP A 1 96 ? -13.723 11.914 -25.995 1.00 50.91 96 TRP A C 1
ATOM 750 O O . TRP A 1 96 ? -13.508 13.114 -26.171 1.00 50.91 96 TRP A O 1
ATOM 760 N N . THR A 1 97 ? -14.515 11.216 -26.804 1.00 54.38 97 THR A N 1
ATOM 761 C CA . THR A 1 97 ? -15.414 11.884 -27.741 1.00 54.38 97 THR A CA 1
ATOM 762 C C . THR A 1 97 ? -16.451 12.654 -26.928 1.00 54.38 97 THR A C 1
ATOM 764 O O . THR A 1 97 ? -16.763 12.273 -25.797 1.00 54.38 97 THR A O 1
ATOM 767 N N . HIS A 1 98 ? -16.993 13.739 -27.486 1.00 56.12 98 HIS A N 1
ATOM 768 C CA . HIS A 1 98 ? -18.072 14.502 -26.851 1.00 56.12 98 HIS A CA 1
ATOM 769 C C . HIS A 1 98 ? -19.192 13.575 -26.337 1.00 56.12 98 HIS A C 1
ATOM 771 O O . HIS A 1 98 ? -19.661 13.728 -25.213 1.00 56.12 98 HIS A O 1
ATOM 777 N N . ASP A 1 99 ? -19.517 12.537 -27.109 1.00 53.53 99 ASP A N 1
ATOM 778 C CA . ASP A 1 99 ? -20.551 11.558 -26.774 1.00 53.53 99 ASP A CA 1
ATOM 779 C C . ASP A 1 99 ? -20.133 10.618 -25.628 1.00 53.53 99 ASP A C 1
ATOM 781 O O . ASP A 1 99 ? -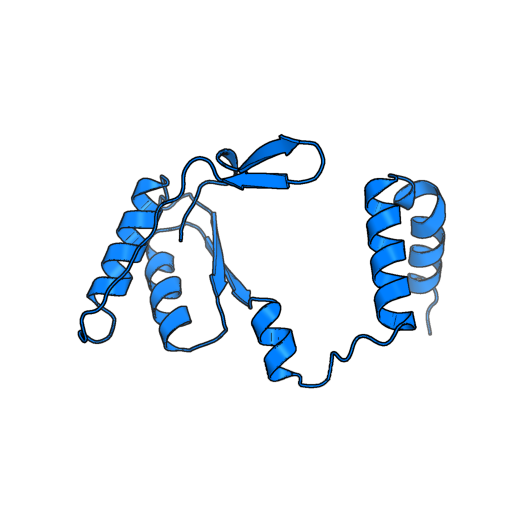20.936 10.310 -24.748 1.00 53.53 99 ASP A O 1
ATOM 785 N N . GLY A 1 100 ? -18.859 10.212 -25.572 1.00 56.97 100 GLY A N 1
ATOM 786 C CA . GLY A 1 100 ? -18.322 9.411 -24.467 1.00 56.97 100 GLY A CA 1
ATOM 787 C C . GLY A 1 100 ? -18.299 10.176 -23.140 1.00 56.97 100 GLY A C 1
ATOM 788 O O . GLY A 1 100 ? -18.664 9.620 -22.103 1.00 56.97 100 GLY A O 1
ATOM 789 N N . VAL A 1 101 ? -17.935 11.466 -23.171 1.00 60.12 101 VAL A N 1
ATOM 790 C CA . VAL A 1 101 ? -18.028 12.350 -21.993 1.00 60.12 101 VAL A CA 1
ATOM 791 C C . VAL A 1 101 ? -19.483 12.551 -21.589 1.00 60.12 101 VAL A C 1
ATOM 793 O O . VAL A 1 101 ? -19.794 12.486 -20.402 1.00 60.12 101 VAL A O 1
ATOM 796 N N . HIS A 1 102 ? -20.379 12.769 -22.555 1.00 65.94 102 HIS A N 1
ATOM 797 C CA . HIS A 1 102 ? -21.795 13.000 -22.288 1.00 65.94 102 HIS A CA 1
ATOM 798 C C . HIS A 1 102 ? -22.425 11.837 -21.513 1.00 65.94 102 HIS A C 1
ATOM 800 O O . HIS A 1 102 ? -23.082 12.071 -20.502 1.00 65.94 102 HIS A O 1
ATOM 806 N N . ASN A 1 103 ? -22.138 10.594 -21.906 1.00 61.72 103 ASN A N 1
ATOM 807 C CA . ASN A 1 103 ? -22.654 9.409 -21.218 1.00 61.72 103 ASN A CA 1
ATOM 808 C C . ASN A 1 103 ? -22.136 9.303 -19.774 1.00 61.72 103 ASN A C 1
ATOM 810 O O . ASN A 1 103 ? -22.901 9.012 -18.857 1.00 61.72 103 ASN A O 1
ATOM 814 N N . VAL A 1 104 ? -20.853 9.594 -19.538 1.00 67.25 104 VAL A N 1
ATOM 815 C CA . VAL A 1 104 ? -20.281 9.564 -18.180 1.00 67.25 104 VAL A CA 1
ATOM 816 C C . VAL A 1 104 ? -20.808 10.707 -17.313 1.00 67.25 104 VAL A C 1
ATOM 818 O O . VAL A 1 104 ? -21.065 10.500 -16.127 1.00 67.25 104 VAL A O 1
ATOM 821 N N . LEU A 1 105 ? -21.012 11.896 -17.883 1.00 67.25 105 LEU A N 1
ATOM 822 C CA . LEU A 1 105 ? -21.618 13.024 -17.175 1.00 67.25 105 LEU A CA 1
ATOM 823 C C . LEU A 1 105 ? -23.092 12.773 -16.850 1.00 67.25 105 LEU A C 1
ATOM 825 O O . LEU A 1 105 ? -23.523 13.129 -15.757 1.00 67.25 105 LEU A O 1
ATOM 829 N N . GLN A 1 106 ? -23.845 12.115 -17.736 1.00 66.81 106 GLN A N 1
ATOM 830 C CA . GLN A 1 106 ? -25.205 11.671 -17.429 1.00 66.81 106 GLN A CA 1
ATOM 831 C C . GLN A 1 106 ? -25.204 10.672 -16.269 1.00 66.81 106 GLN A C 1
ATOM 833 O O . GLN A 1 106 ? -25.945 10.867 -15.313 1.00 66.81 106 GLN A O 1
ATOM 838 N N . ILE A 1 107 ? -24.325 9.663 -16.284 1.00 63.16 107 ILE A N 1
ATOM 839 C CA . ILE A 1 107 ? -24.207 8.692 -15.181 1.00 63.16 107 ILE A CA 1
ATOM 840 C C . ILE A 1 107 ? -23.827 9.386 -13.863 1.00 63.16 107 ILE A C 1
ATOM 842 O O . ILE A 1 107 ? -24.417 9.090 -12.826 1.00 63.16 107 ILE A O 1
ATOM 846 N N . ARG A 1 108 ? -22.879 10.334 -13.887 1.00 62.81 108 ARG A N 1
ATOM 847 C CA . ARG A 1 108 ? -22.487 11.102 -12.691 1.00 62.81 108 ARG A CA 1
ATOM 848 C C . ARG A 1 108 ? -23.614 11.989 -12.165 1.00 62.81 108 ARG A C 1
ATOM 850 O O . ARG A 1 108 ? -23.913 11.910 -10.980 1.00 62.81 108 ARG A O 1
ATOM 857 N N . GLY A 1 109 ? -24.274 12.759 -13.031 1.00 63.84 109 GLY A N 1
ATOM 858 C CA . GLY A 1 109 ? -25.426 13.576 -12.638 1.00 63.84 109 GLY A CA 1
ATOM 859 C C . GLY A 1 109 ? -26.583 12.729 -12.098 1.00 63.84 109 GLY A C 1
ATOM 860 O O . GLY A 1 109 ? -27.284 13.142 -11.180 1.00 63.84 109 GLY A O 1
ATOM 861 N N . LEU A 1 110 ? -26.741 11.503 -12.604 1.00 55.16 110 LEU A N 1
ATOM 862 C CA . LEU A 1 110 ? -27.750 10.558 -12.130 1.00 55.16 110 LEU A CA 1
ATOM 863 C C . LEU A 1 110 ? -27.420 9.979 -10.748 1.00 55.16 110 LEU A C 1
ATOM 865 O O . LEU A 1 110 ? -28.315 9.907 -9.906 1.00 55.16 110 LEU A O 1
ATOM 869 N N . LEU A 1 111 ? -26.158 9.621 -10.486 1.00 56.38 111 LEU A N 1
ATOM 870 C CA . LEU A 1 111 ? -25.708 9.194 -9.153 1.00 56.38 111 LEU A CA 1
ATOM 871 C C . LEU A 1 111 ? -25.884 10.308 -8.113 1.00 56.38 111 LEU A C 1
ATOM 873 O O . LEU A 1 111 ? -26.293 10.031 -6.990 1.00 56.38 111 LEU A O 1
ATOM 877 N N . GLU A 1 112 ? -25.642 11.559 -8.501 1.00 64.38 112 GLU A N 1
ATOM 878 C CA . GLU A 1 112 ? -25.861 12.726 -7.637 1.00 64.38 112 GLU A CA 1
ATOM 879 C C . GLU A 1 112 ? -27.356 13.027 -7.412 1.00 64.38 112 GLU A C 1
ATOM 881 O O . GLU A 1 112 ? -27.726 13.540 -6.358 1.00 64.38 112 GLU A O 1
ATOM 886 N N . SER A 1 113 ? -28.232 12.662 -8.358 1.00 67.81 113 SER A N 1
ATOM 887 C CA . SER A 1 113 ? -29.689 12.874 -8.262 1.00 67.81 113 SER A CA 1
ATOM 888 C C . SER A 1 113 ? -30.453 11.807 -7.464 1.00 67.81 113 SER A C 1
ATOM 890 O O . SER A 1 113 ? -31.624 12.003 -7.150 1.00 67.81 113 SER A O 1
ATOM 892 N N . ASN A 1 114 ? -29.815 10.678 -7.135 1.00 67.50 114 ASN A N 1
ATOM 893 C CA . ASN A 1 114 ? -30.431 9.525 -6.462 1.00 67.50 114 ASN A CA 1
ATOM 894 C C . ASN A 1 114 ? -31.618 8.871 -7.226 1.00 67.50 114 ASN A C 1
ATOM 896 O O . ASN A 1 114 ? -32.358 8.082 -6.647 1.00 67.50 114 ASN A O 1
ATOM 900 N N . GLU A 1 115 ? -31.790 9.146 -8.529 1.00 71.00 115 GLU A N 1
ATOM 901 C CA . GLU A 1 115 ? -32.892 8.624 -9.373 1.00 71.00 115 GLU A CA 1
ATOM 902 C C . GLU A 1 115 ? -32.594 7.258 -10.037 1.00 71.00 115 GLU A C 1
ATOM 904 O O . GLU A 1 115 ? -33.373 6.755 -10.852 1.00 71.00 115 GLU A O 1
ATOM 909 N N . TRP A 1 116 ? -31.441 6.655 -9.731 1.00 68.00 116 TRP A N 1
ATOM 910 C CA . TRP A 1 116 ? -30.932 5.448 -10.396 1.00 68.00 116 TRP A CA 1
ATOM 911 C C . TRP A 1 116 ? -31.895 4.251 -10.320 1.00 68.00 116 TRP A C 1
ATOM 913 O O . TRP A 1 116 ? -32.163 3.594 -11.332 1.00 68.00 116 TRP A O 1
ATOM 923 N N . VAL A 1 117 ? -32.420 3.991 -9.121 1.00 68.00 117 VAL A N 1
ATOM 924 C CA . VAL A 1 117 ? -33.269 2.828 -8.818 1.00 68.00 117 VAL A CA 1
ATOM 925 C C . VAL A 1 117 ? -34.592 2.896 -9.579 1.00 68.00 117 VAL A C 1
ATOM 927 O O . VAL A 1 117 ? -35.027 1.897 -10.145 1.00 68.00 117 VAL A O 1
ATOM 930 N N . ASP A 1 118 ? -35.198 4.080 -9.655 1.00 71.56 118 ASP A N 1
ATOM 931 C CA . ASP A 1 118 ? -36.548 4.231 -10.202 1.00 71.56 118 ASP A CA 1
ATOM 932 C C . ASP A 1 118 ? -36.570 4.290 -11.733 1.00 71.56 118 ASP A C 1
ATOM 934 O O . ASP A 1 118 ? -37.552 3.889 -12.357 1.00 71.56 118 ASP A O 1
ATOM 938 N N . ARG A 1 119 ? -35.500 4.800 -12.359 1.00 65.81 119 ARG A N 1
ATOM 939 C CA . ARG A 1 119 ? -35.510 5.107 -13.799 1.00 65.81 119 ARG A CA 1
ATOM 940 C C . ARG A 1 119 ? -34.706 4.146 -14.660 1.00 65.81 119 ARG A C 1
ATOM 942 O O . ARG A 1 119 ? -35.095 3.910 -15.799 1.00 65.81 119 ARG A O 1
ATOM 949 N N . TRP A 1 120 ? -33.594 3.619 -14.154 1.00 64.50 120 TRP A N 1
ATOM 950 C CA . TRP A 1 120 ? -32.611 2.938 -15.005 1.00 64.50 120 TRP A CA 1
ATOM 951 C C . TRP A 1 120 ? -32.311 1.509 -14.584 1.00 64.50 120 TRP A C 1
ATOM 953 O O . TRP A 1 120 ? -32.070 0.677 -15.456 1.00 64.50 120 TRP A O 1
ATOM 963 N N . GLN A 1 121 ? -32.404 1.180 -13.292 1.00 67.56 121 GLN A N 1
ATOM 964 C CA . GLN A 1 121 ? -32.277 -0.206 -12.836 1.00 67.56 121 GLN A CA 1
ATOM 965 C C . GLN A 1 121 ? -33.212 -1.180 -13.586 1.00 67.56 121 GLN A C 1
ATOM 967 O O . GLN A 1 121 ? -32.726 -2.245 -13.964 1.00 67.56 121 GLN A O 1
ATOM 972 N N . PRO A 1 122 ? -34.487 -0.849 -13.884 1.00 73.69 122 PRO A N 1
ATOM 973 C CA . PRO A 1 122 ? -35.353 -1.741 -14.656 1.00 73.69 122 PRO A CA 1
ATOM 974 C C . PRO A 1 122 ? -34.848 -1.958 -16.087 1.00 73.69 122 PRO A C 1
ATOM 976 O O . PRO A 1 122 ? -34.786 -3.095 -16.531 1.00 73.69 122 PRO A O 1
ATOM 979 N N . LEU A 1 123 ? -34.415 -0.891 -16.770 1.00 71.19 123 LEU A N 1
ATOM 980 C CA . LEU A 1 123 ? -33.938 -0.937 -18.161 1.00 71.19 123 LEU A CA 1
ATOM 981 C C . LEU A 1 123 ? -32.612 -1.696 -18.297 1.00 71.19 123 LEU A C 1
ATOM 983 O O . LEU A 1 123 ? -32.394 -2.423 -19.261 1.00 71.19 123 LEU A O 1
ATOM 987 N N . VAL A 1 124 ? -31.711 -1.536 -17.324 1.00 67.00 124 VAL A N 1
ATOM 988 C CA . VAL A 1 124 ? -30.430 -2.254 -17.297 1.00 67.00 124 VAL A CA 1
ATOM 989 C C . VAL A 1 124 ? -30.647 -3.726 -16.964 1.00 67.00 124 VAL A C 1
ATOM 991 O O . VAL A 1 124 ? -30.013 -4.582 -17.571 1.00 67.00 124 VAL A O 1
ATOM 994 N N . LEU A 1 125 ? -31.543 -4.040 -16.024 1.00 70.81 125 LEU A N 1
ATOM 995 C CA . LEU A 1 125 ? -31.898 -5.427 -15.728 1.00 70.81 125 LEU A CA 1
ATOM 996 C C . LEU A 1 125 ? -32.596 -6.091 -16.917 1.00 70.81 125 LEU A C 1
ATOM 998 O O . LEU A 1 125 ? -32.283 -7.237 -17.205 1.00 70.81 125 LEU A O 1
ATOM 1002 N N . GLU A 1 126 ? -33.465 -5.376 -17.631 1.00 75.19 126 GLU A N 1
ATOM 1003 C CA . GLU A 1 126 ? -34.089 -5.848 -18.873 1.00 75.19 126 GLU A CA 1
ATOM 1004 C C . GLU A 1 126 ? -33.029 -6.176 -19.933 1.00 75.19 126 GLU A C 1
ATOM 1006 O O . GLU A 1 126 ? -32.993 -7.298 -20.428 1.00 75.19 126 GLU A O 1
ATOM 1011 N N . ALA A 1 127 ? -32.079 -5.269 -20.180 1.00 66.88 127 ALA A N 1
ATOM 1012 C CA . ALA A 1 127 ? -30.987 -5.495 -21.131 1.00 66.88 127 ALA A CA 1
ATOM 1013 C C . ALA A 1 127 ? -30.014 -6.622 -20.725 1.00 66.88 127 ALA A C 1
ATOM 1015 O O . ALA A 1 127 ? -29.343 -7.190 -21.579 1.00 66.88 127 ALA A O 1
ATOM 1016 N N . LEU A 1 128 ? -29.899 -6.932 -19.429 1.00 57.62 128 LEU A N 1
ATOM 1017 C CA . LEU A 1 128 ? -29.065 -8.029 -18.915 1.00 57.62 128 LEU A CA 1
ATOM 1018 C C . LEU A 1 128 ? -29.804 -9.372 -18.857 1.00 57.62 128 LEU A C 1
ATOM 1020 O O . LEU A 1 128 ? -29.160 -10.414 -18.733 1.00 57.62 128 LEU A O 1
ATOM 1024 N N . MET A 1 129 ? -31.137 -9.345 -18.875 1.00 65.69 129 MET A N 1
ATOM 1025 C CA . MET A 1 129 ? -31.992 -10.532 -18.870 1.00 65.69 129 MET A CA 1
ATOM 1026 C C . MET A 1 129 ? -32.432 -10.947 -20.273 1.00 65.69 129 MET A C 1
ATOM 1028 O O . MET A 1 129 ? -33.018 -12.022 -20.396 1.00 65.69 129 MET A O 1
ATOM 1032 N N . ASP A 1 130 ? -32.148 -10.142 -21.298 1.00 57.38 130 ASP A N 1
ATOM 1033 C CA . ASP A 1 130 ? -32.365 -10.509 -22.695 1.00 57.38 130 ASP A CA 1
ATOM 1034 C C . ASP A 1 130 ? -31.327 -11.577 -23.093 1.00 57.38 130 ASP A C 1
ATOM 1036 O O . ASP A 1 130 ? -30.123 -11.293 -23.106 1.00 57.38 130 ASP A O 1
ATOM 1040 N N . PRO A 1 131 ? -31.737 -12.838 -23.321 1.00 54.28 131 PRO A N 1
ATOM 1041 C CA . PRO A 1 131 ? -30.813 -13.893 -23.672 1.00 54.28 131 PRO A CA 1
ATOM 1042 C C . PRO A 1 131 ? -30.645 -13.872 -25.191 1.00 54.28 131 PRO A C 1
ATOM 1044 O O . PRO A 1 131 ? -31.496 -14.393 -25.913 1.00 54.28 131 PRO A O 1
ATOM 1047 N N . ASP A 1 132 ? -29.555 -13.277 -25.669 1.00 54.28 132 ASP A N 1
ATOM 1048 C CA . ASP A 1 132 ? -28.993 -13.685 -26.962 1.00 54.28 132 ASP A CA 1
ATOM 1049 C C . ASP A 1 132 ? -28.617 -15.183 -26.933 1.00 54.28 132 ASP A C 1
ATOM 1051 O O . ASP A 1 132 ? -27.999 -15.637 -25.935 1.00 54.28 132 ASP A O 1
#

Secondary structure (DSSP, 8-state):
-B--GGGEEESSTT-EEESS-B-------STTHHHHHHHHHHHHHTT--TT-EEEEEE-S-HHHHHHHHTTGGGSSEEEEEE-HHHHHHHHS-----HHHHHHHHHHHHHHHHT-HHHHTHHHHHHHHH---

Sequence (132 aa):
MAYQPENIITLDNHHPQIENISCAVSAKDDNLATMKIYTLNAACKQEMTQKTQVTALADGAQNCWSVILSLAPHCKELVCILDWFHIDKQTKKMQWTHDGVHNVLQIRGLLESNEWVDRWQPLVLEALMDPD

pLDDT: mean 78.57, std 15.55, range [45.06, 97.62]

Radius of gyration: 19.95 Å; chains: 1; bounding box: 56×35×40 Å